Protein AF-A0A165ECL5-F1 (afdb_monomer)

Sequence (93 aa):
GKTTVFWAPLLAAQALGERGVTLYIVPTKLLSIQQSESARRVGLRAIALNEDTVRDAYYDKCDLYDELQSGEDVRITFLSPQMLAGERMMKLL

Foldseek 3Di:
DVVCVVCVVQVVCQVVQADDEAEAADADLVVLVVSQVVSVVVPAAEAEDDPVSQVVCVVVVHHVLCVRVDDSGYYYYYYHPVSCPDPSNVVSD

Organism: NCBI:txid1314785

Mean predicted aligned error: 3.61 Å

Solvent-accessible surface area (backbone atoms only — not comparable to full-atom values): 5254 Å² total; per-residue (Å²): 115,74,68,54,66,69,44,48,62,52,54,51,38,42,74,72,64,36,66,44,75,42,84,45,79,30,99,38,69,69,52,13,47,55,52,20,54,56,39,40,77,74,73,44,52,48,39,46,47,42,75,65,52,49,53,53,31,49,77,72,76,41,55,68,70,52,58,66,67,64,68,80,44,42,37,40,37,20,24,28,68,67,54,57,71,28,70,73,46,60,74,76,110

InterPro domains:
  IPR027417 P-loop containing nucleoside triphosphate hydrolase [G3DSA:3.40.50.300] (1-93)
  IPR027417 P-loop containing nucleoside triphosphate hydrolase [SSF52540] (1-85)

Structure (mmCIF, N/CA/C/O backbone):
data_AF-A0A165ECL5-F1
#
_entry.id   AF-A0A165ECL5-F1
#
loop_
_atom_site.group_PDB
_atom_site.id
_atom_site.type_symbol
_atom_site.label_atom_id
_atom_site.label_alt_id
_atom_site.label_comp_id
_atom_site.label_asym_id
_atom_site.label_entity_id
_atom_site.label_seq_id
_atom_site.pdbx_PDB_ins_code
_atom_site.Cartn_x
_atom_site.Cartn_y
_atom_site.Cartn_z
_atom_site.occupancy
_atom_site.B_iso_or_equiv
_atom_site.auth_seq_id
_atom_site.auth_comp_id
_atom_site.auth_asym_id
_atom_site.auth_atom_id
_atom_site.pdbx_PDB_model_num
ATOM 1 N N . GLY A 1 1 ? 6.495 -11.446 12.894 1.00 59.84 1 GLY A N 1
ATOM 2 C CA . GLY A 1 1 ? 7.135 -10.737 14.016 1.00 59.84 1 GLY A CA 1
ATOM 3 C C . GLY A 1 1 ? 7.191 -9.244 13.762 1.00 59.84 1 GLY A C 1
ATOM 4 O O . GLY A 1 1 ? 6.279 -8.545 14.165 1.00 59.84 1 GLY A O 1
ATOM 5 N N . LYS A 1 2 ? 8.221 -8.749 13.060 1.00 75.69 2 LYS A N 1
ATOM 6 C CA . LYS A 1 2 ? 8.450 -7.299 12.871 1.00 75.69 2 LYS A CA 1
ATOM 7 C C . LYS A 1 2 ? 7.371 -6.612 12.026 1.00 75.69 2 LYS A C 1
ATOM 9 O O . LYS A 1 2 ? 6.930 -5.528 12.370 1.00 75.69 2 LYS A O 1
ATOM 14 N N . THR A 1 3 ? 6.895 -7.271 10.970 1.00 73.56 3 THR A N 1
ATOM 15 C CA . THR A 1 3 ? 5.877 -6.720 10.059 1.00 73.56 3 THR A CA 1
ATOM 16 C C . THR A 1 3 ? 4.552 -6.412 10.759 1.00 73.56 3 THR A C 1
ATOM 18 O O . THR A 1 3 ? 3.923 -5.402 10.474 1.00 73.56 3 THR A O 1
ATOM 21 N N . THR A 1 4 ? 4.179 -7.218 11.756 1.00 71.56 4 THR A N 1
ATOM 22 C CA . THR A 1 4 ? 2.989 -6.991 12.588 1.00 71.56 4 THR A CA 1
ATOM 23 C C . THR A 1 4 ? 3.046 -5.650 13.320 1.00 71.56 4 THR A C 1
ATOM 25 O O . THR A 1 4 ? 2.020 -4.996 13.455 1.00 71.56 4 THR A O 1
ATOM 28 N N . VAL A 1 5 ? 4.237 -5.206 13.739 1.00 79.56 5 VAL A N 1
ATOM 29 C CA . VAL A 1 5 ? 4.423 -3.908 14.409 1.00 79.56 5 VAL A CA 1
ATOM 30 C C . VAL A 1 5 ? 4.127 -2.750 13.455 1.00 79.56 5 VAL A C 1
ATOM 32 O O . VAL A 1 5 ? 3.538 -1.761 13.872 1.00 79.56 5 VAL A O 1
ATOM 35 N N . PHE A 1 6 ? 4.469 -2.887 12.171 1.00 83.56 6 PHE A N 1
ATOM 36 C CA . PHE A 1 6 ? 4.163 -1.874 11.157 1.00 83.56 6 PHE A CA 1
ATOM 37 C C . PHE A 1 6 ? 2.684 -1.868 10.750 1.00 83.56 6 PHE A C 1
ATOM 39 O O . PHE A 1 6 ? 2.158 -0.824 10.382 1.00 83.56 6 PHE A O 1
ATOM 46 N N . TRP A 1 7 ? 2.003 -3.014 10.818 1.00 87.75 7 TRP A N 1
ATOM 47 C CA . TRP A 1 7 ? 0.592 -3.129 10.432 1.00 87.75 7 TRP A CA 1
ATOM 48 C C . TRP A 1 7 ? -0.384 -2.768 11.549 1.00 87.75 7 TRP A C 1
ATOM 50 O O . TRP A 1 7 ? -1.464 -2.266 11.259 1.00 87.75 7 TRP A O 1
ATOM 60 N N . ALA A 1 8 ? -0.017 -2.992 12.813 1.00 88.25 8 ALA A N 1
ATOM 61 C CA . ALA A 1 8 ? -0.855 -2.685 13.969 1.00 88.25 8 ALA A CA 1
ATOM 62 C C . ALA A 1 8 ? -1.424 -1.249 13.978 1.00 88.25 8 ALA A C 1
ATOM 64 O O . ALA A 1 8 ? -2.640 -1.120 14.128 1.00 88.25 8 ALA A O 1
ATOM 65 N N . PRO A 1 9 ? -0.628 -0.176 13.773 1.00 90.06 9 PRO A N 1
ATOM 66 C CA . PRO A 1 9 ? -1.178 1.180 13.741 1.00 90.06 9 PRO A CA 1
ATOM 67 C C . PRO A 1 9 ? -2.135 1.403 12.563 1.00 90.06 9 PRO A C 1
ATOM 69 O O . PRO A 1 9 ? -3.126 2.104 12.715 1.00 90.06 9 PRO A O 1
ATOM 72 N N . LEU A 1 10 ? -1.896 0.762 11.414 1.00 92.19 10 LEU A N 1
ATOM 73 C CA . LEU A 1 10 ? -2.766 0.880 10.239 1.00 92.19 10 LEU A CA 1
ATOM 74 C C . LEU A 1 10 ? -4.111 0.193 10.459 1.00 92.19 10 LEU A C 1
ATOM 76 O O . LEU A 1 10 ? -5.151 0.738 10.110 1.00 92.19 10 LEU A O 1
ATOM 80 N N . LEU A 1 11 ? -4.091 -0.988 11.078 1.00 91.25 11 LEU A N 1
ATOM 81 C CA . LEU A 1 11 ? -5.302 -1.713 11.455 1.00 91.25 11 LEU A CA 1
ATOM 82 C C . LEU A 1 11 ? -6.111 -0.938 12.501 1.00 91.25 11 LEU A C 1
ATOM 84 O O . LEU A 1 11 ? -7.335 -0.898 12.410 1.00 91.25 11 LEU A O 1
ATOM 88 N N . ALA A 1 12 ? -5.438 -0.301 13.463 1.00 92.75 12 ALA A N 1
ATOM 89 C CA . ALA A 1 12 ? -6.090 0.555 14.448 1.00 92.75 12 ALA A CA 1
ATOM 90 C C . ALA A 1 12 ? -6.746 1.778 13.786 1.00 92.75 12 ALA A C 1
ATOM 92 O O . ALA A 1 12 ? -7.931 2.012 14.000 1.00 92.75 12 ALA A O 1
ATOM 93 N N . ALA A 1 13 ? -6.015 2.498 12.930 1.00 92.44 13 ALA A N 1
ATOM 94 C CA . ALA A 1 13 ? -6.541 3.638 12.179 1.00 92.44 13 ALA A CA 1
ATOM 95 C C . ALA A 1 13 ? -7.736 3.237 11.292 1.00 92.44 13 ALA A C 1
ATOM 97 O O . ALA A 1 13 ? -8.767 3.907 11.288 1.00 92.44 13 ALA A O 1
ATOM 98 N N . GLN A 1 14 ? -7.655 2.085 10.615 1.00 92.50 14 GLN A N 1
ATOM 99 C CA . GLN A 1 14 ? -8.760 1.548 9.816 1.00 92.50 14 GLN A CA 1
ATOM 100 C C . GLN A 1 14 ? -9.993 1.234 10.680 1.00 92.50 14 GLN A C 1
ATOM 102 O O . GLN A 1 14 ? -11.113 1.550 10.288 1.00 92.50 14 GLN A O 1
ATOM 107 N N . ALA A 1 15 ? -9.807 0.645 11.867 1.00 91.75 15 ALA A N 1
ATOM 108 C CA . ALA A 1 15 ? -10.903 0.348 12.794 1.00 91.75 15 ALA A CA 1
ATOM 109 C C . ALA A 1 15 ? -11.563 1.612 13.374 1.00 91.75 15 ALA A C 1
ATOM 111 O O . ALA A 1 15 ? -12.744 1.586 13.714 1.00 91.75 15 ALA A O 1
ATOM 112 N N . LEU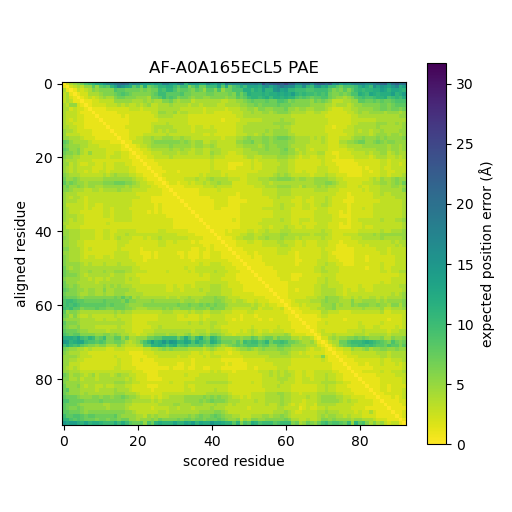 A 1 16 ? -10.814 2.713 13.464 1.00 94.31 16 LEU A N 1
ATOM 113 C CA . LEU A 1 16 ? -11.310 4.026 13.881 1.00 94.31 16 LEU A CA 1
ATOM 114 C C . LEU A 1 16 ? -11.980 4.810 12.739 1.00 94.31 16 LEU A C 1
ATOM 116 O O . LEU A 1 16 ? -12.514 5.891 12.980 1.00 94.31 16 LEU A O 1
ATOM 120 N N . GLY A 1 17 ? -11.984 4.277 11.512 1.00 91.44 17 GLY A N 1
ATOM 121 C CA . GLY A 1 17 ? -12.535 4.960 10.340 1.00 91.44 17 GLY A CA 1
ATOM 122 C C . GLY A 1 17 ? -11.688 6.148 9.878 1.00 91.44 17 GLY A C 1
ATOM 123 O O . GLY A 1 17 ? -12.213 7.083 9.274 1.00 91.44 17 GLY A O 1
ATOM 124 N N . GLU A 1 18 ? -10.391 6.141 10.189 1.00 93.44 18 GLU A N 1
ATOM 125 C CA . GLU A 1 18 ? -9.469 7.177 9.736 1.00 93.44 18 GLU A CA 1
ATOM 126 C C . GLU A 1 18 ? -9.173 7.062 8.236 1.00 93.44 18 GLU A C 1
ATOM 128 O O . GLU A 1 18 ? -9.407 6.040 7.586 1.00 93.44 18 GLU A O 1
ATOM 133 N N . ARG A 1 19 ? -8.612 8.142 7.688 1.00 90.88 19 ARG A N 1
ATOM 134 C CA . ARG A 1 19 ? -8.182 8.243 6.293 1.00 90.88 19 ARG A CA 1
ATOM 135 C C . ARG A 1 19 ? -6.684 8.460 6.269 1.00 90.88 19 ARG A C 1
ATOM 137 O O . ARG A 1 19 ? -6.182 9.342 6.962 1.00 90.88 19 ARG A O 1
ATOM 144 N N . GLY A 1 20 ? -5.969 7.694 5.458 1.00 89.56 20 GLY A N 1
ATOM 145 C CA . GLY A 1 20 ? -4.526 7.861 5.374 1.00 89.56 20 GLY A CA 1
ATOM 146 C C . GLY A 1 20 ? -3.879 6.964 4.340 1.00 89.56 20 GLY A C 1
ATOM 147 O O . GLY A 1 20 ? -4.370 5.883 4.030 1.00 89.56 20 GLY A O 1
ATOM 148 N N . VAL A 1 21 ? -2.741 7.412 3.825 1.00 91.38 21 VAL A N 1
ATOM 149 C CA . VAL A 1 21 ? -1.922 6.642 2.890 1.00 91.38 21 VAL A CA 1
ATOM 150 C C . VAL A 1 21 ? -0.573 6.386 3.542 1.00 91.38 21 VAL A C 1
ATOM 152 O O . VAL A 1 21 ? 0.108 7.308 3.977 1.00 91.38 21 VAL A O 1
ATOM 155 N N . THR A 1 22 ? -0.180 5.119 3.606 1.00 92.62 22 THR A N 1
ATOM 156 C CA . THR A 1 22 ? 1.141 4.693 4.067 1.00 92.62 22 THR A CA 1
ATOM 157 C C . THR A 1 22 ? 1.969 4.224 2.888 1.00 92.62 22 THR A C 1
ATOM 159 O O . THR A 1 22 ? 1.551 3.342 2.141 1.00 92.62 22 THR A O 1
ATOM 162 N N . LEU A 1 23 ? 3.172 4.773 2.747 1.00 93.31 23 LEU A N 1
ATOM 163 C CA . LEU A 1 23 ? 4.153 4.323 1.767 1.00 93.31 23 LEU A CA 1
ATOM 164 C C . LEU A 1 23 ? 5.162 3.395 2.443 1.00 93.31 23 LEU A C 1
ATOM 166 O O . LEU A 1 23 ? 5.881 3.800 3.355 1.00 93.31 23 LEU A O 1
ATOM 170 N N . TYR A 1 24 ? 5.221 2.147 1.990 1.00 93.69 24 TYR A N 1
ATOM 171 C CA . TYR A 1 24 ? 6.152 1.143 2.486 1.00 93.69 24 TYR A CA 1
ATOM 172 C C . TYR A 1 24 ? 7.185 0.824 1.404 1.00 93.69 24 TYR A C 1
ATOM 174 O O . TYR A 1 24 ? 6.902 0.152 0.409 1.00 93.69 24 TYR A O 1
ATOM 182 N N . ILE A 1 25 ? 8.409 1.301 1.613 1.00 94.12 25 ILE A N 1
ATOM 183 C CA . ILE A 1 25 ? 9.489 1.163 0.637 1.00 94.12 25 ILE A CA 1
ATOM 184 C C . ILE A 1 25 ? 10.158 -0.205 0.801 1.00 94.12 25 ILE A C 1
ATOM 186 O O . ILE A 1 25 ? 10.632 -0.554 1.883 1.00 94.12 25 ILE A O 1
ATOM 190 N N . VAL A 1 26 ? 10.217 -0.981 -0.279 1.00 93.50 26 VAL A N 1
ATOM 191 C CA . VAL A 1 26 ? 10.824 -2.319 -0.316 1.00 93.50 26 VAL A CA 1
ATOM 192 C C . VAL A 1 26 ? 11.917 -2.401 -1.384 1.00 93.50 26 VAL A C 1
ATOM 194 O O . VAL A 1 26 ? 11.815 -1.751 -2.420 1.00 93.50 26 VAL A O 1
ATOM 197 N N . PRO A 1 27 ? 12.976 -3.205 -1.192 1.00 91.44 27 PRO A N 1
ATOM 198 C CA . PRO A 1 27 ? 14.135 -3.164 -2.083 1.00 91.44 27 PRO A CA 1
ATOM 199 C C . PRO A 1 27 ? 13.897 -3.820 -3.450 1.00 91.44 27 PRO A C 1
ATOM 201 O O . PRO A 1 27 ? 14.678 -3.591 -4.368 1.00 91.44 27 PRO A O 1
ATOM 204 N N . THR A 1 28 ? 12.848 -4.635 -3.615 1.00 91.31 28 THR A N 1
ATOM 205 C CA . THR A 1 28 ? 12.594 -5.363 -4.868 1.00 91.31 28 THR A CA 1
ATOM 206 C C . THR A 1 28 ? 11.120 -5.359 -5.258 1.00 91.31 28 THR A C 1
ATOM 208 O O . THR A 1 28 ? 10.234 -5.300 -4.402 1.00 91.31 28 THR A O 1
ATOM 211 N N . LYS A 1 29 ? 10.859 -5.494 -6.566 1.00 90.81 29 LYS A N 1
ATOM 212 C CA . LYS A 1 29 ? 9.504 -5.659 -7.120 1.00 90.81 29 LYS A CA 1
ATOM 213 C C . LYS A 1 29 ? 8.788 -6.880 -6.527 1.00 90.81 29 LYS A C 1
ATOM 215 O O . LYS A 1 29 ? 7.630 -6.791 -6.143 1.00 90.81 29 LYS A O 1
ATOM 220 N N . LEU A 1 30 ? 9.493 -8.006 -6.390 1.00 92.88 30 LEU A N 1
ATOM 221 C CA . LEU A 1 30 ? 8.922 -9.233 -5.825 1.00 92.88 30 LEU A CA 1
ATOM 222 C C . LEU A 1 30 ? 8.453 -9.030 -4.378 1.00 92.88 30 LEU A C 1
ATOM 224 O O . LEU A 1 30 ? 7.376 -9.491 -4.004 1.00 92.88 30 LEU A O 1
ATOM 228 N N . LEU A 1 31 ? 9.234 -8.306 -3.571 1.00 92.06 31 LEU A N 1
ATOM 229 C CA . LEU A 1 31 ? 8.848 -8.009 -2.195 1.00 92.06 31 LEU A CA 1
ATOM 230 C C . LEU A 1 31 ? 7.638 -7.078 -2.124 1.00 92.06 31 LEU A C 1
ATOM 232 O O . LEU A 1 31 ? 6.864 -7.206 -1.179 1.00 92.06 31 LEU A O 1
ATOM 236 N N . SER A 1 32 ? 7.430 -6.182 -3.098 1.00 94.62 32 SER A N 1
ATOM 237 C CA . SER A 1 32 ? 6.243 -5.318 -3.083 1.00 94.62 32 SER A CA 1
ATOM 238 C C . SER A 1 32 ? 4.964 -6.131 -3.254 1.00 94.62 32 SER A C 1
ATOM 240 O O . SER A 1 32 ? 4.010 -5.939 -2.502 1.00 94.62 32 SER A O 1
ATOM 242 N N . ILE A 1 33 ? 4.987 -7.120 -4.149 1.00 95.12 33 ILE A N 1
ATOM 243 C CA . ILE A 1 33 ? 3.877 -8.053 -4.362 1.00 95.12 33 ILE A CA 1
ATOM 244 C C . ILE A 1 33 ? 3.651 -8.899 -3.104 1.00 95.12 33 ILE A C 1
ATOM 246 O O . ILE A 1 33 ? 2.566 -8.854 -2.527 1.00 95.12 33 ILE A O 1
ATOM 250 N N . GLN A 1 34 ? 4.686 -9.588 -2.611 1.00 94.00 34 GLN A N 1
ATOM 251 C CA . GLN A 1 34 ? 4.573 -10.487 -1.453 1.00 94.00 34 GLN A CA 1
ATOM 252 C C . GLN A 1 34 ? 4.075 -9.780 -0.184 1.00 94.00 34 GLN A C 1
ATOM 254 O O . GLN A 1 34 ? 3.251 -10.326 0.557 1.00 94.00 34 GLN A O 1
ATOM 259 N N . GLN A 1 35 ? 4.564 -8.565 0.085 1.00 93.94 35 GLN A N 1
ATOM 260 C CA . GLN A 1 35 ? 4.119 -7.792 1.245 1.00 93.94 35 GLN A CA 1
ATOM 261 C C . GLN A 1 35 ? 2.689 -7.274 1.062 1.00 93.94 35 GLN A C 1
ATOM 263 O O . GLN A 1 35 ? 1.914 -7.333 2.016 1.00 93.94 35 GLN A O 1
ATOM 268 N N . SER A 1 36 ? 2.304 -6.857 -0.151 1.00 94.50 36 SER A N 1
ATOM 269 C CA . SER A 1 36 ? 0.922 -6.448 -0.437 1.00 94.50 36 SER A CA 1
ATOM 270 C C . SER A 1 36 ? -0.075 -7.592 -0.241 1.00 94.50 36 SER A C 1
ATOM 272 O O . SER A 1 36 ? -1.098 -7.409 0.414 1.00 94.50 36 SER A O 1
ATOM 274 N N . GLU A 1 37 ? 0.244 -8.799 -0.715 1.00 94.88 37 GLU A N 1
ATOM 275 C CA . GLU A 1 37 ? -0.594 -9.983 -0.520 1.00 94.88 37 GLU A CA 1
ATOM 276 C C . GLU A 1 37 ? -0.719 -10.334 0.959 1.00 94.88 37 GLU A C 1
ATOM 278 O O . GLU A 1 37 ? -1.808 -10.630 1.450 1.00 94.88 37 GLU A O 1
ATOM 283 N N . SER A 1 38 ? 0.395 -10.267 1.688 1.00 93.06 38 SER A N 1
ATOM 284 C CA . SER A 1 38 ? 0.410 -10.560 3.119 1.00 93.06 38 SER A CA 1
ATOM 285 C C . SER A 1 38 ? -0.402 -9.534 3.919 1.00 93.06 38 SER A C 1
ATOM 287 O O . SER A 1 38 ? -1.130 -9.922 4.830 1.00 93.06 38 SER A O 1
ATOM 289 N N . ALA A 1 39 ? -0.345 -8.251 3.550 1.00 92.81 39 ALA A N 1
ATOM 290 C CA . ALA A 1 39 ? -1.156 -7.193 4.150 1.00 92.81 39 ALA A CA 1
ATOM 291 C C . ALA A 1 39 ? -2.657 -7.357 3.830 1.00 92.81 39 ALA A C 1
ATOM 293 O O . ALA A 1 39 ? -3.494 -7.238 4.724 1.00 92.81 39 ALA A O 1
ATOM 294 N N . ARG A 1 40 ? -3.013 -7.721 2.589 1.00 94.50 40 ARG A N 1
ATOM 295 C CA . ARG A 1 40 ? -4.409 -8.021 2.208 1.00 94.50 40 ARG A CA 1
ATOM 296 C C . ARG A 1 40 ? -4.993 -9.174 3.020 1.00 94.50 40 ARG A C 1
ATOM 298 O O . ARG A 1 40 ? -6.140 -9.096 3.446 1.00 94.50 40 ARG A O 1
ATOM 305 N N . ARG A 1 41 ? -4.205 -10.223 3.292 1.00 92.94 41 ARG A N 1
ATOM 306 C CA . ARG A 1 41 ? -4.643 -11.376 4.106 1.00 92.94 41 ARG A CA 1
ATOM 307 C C . ARG A 1 41 ? -5.018 -11.007 5.541 1.00 92.94 41 ARG A C 1
ATOM 309 O O . ARG A 1 41 ? -5.773 -11.746 6.160 1.00 92.94 41 ARG A O 1
ATOM 316 N N . VAL A 1 42 ? -4.508 -9.892 6.065 1.00 90.12 42 VAL A N 1
ATOM 317 C CA . VAL A 1 42 ? -4.863 -9.384 7.400 1.00 90.12 42 VAL A CA 1
ATOM 318 C C . VAL A 1 42 ? -5.894 -8.25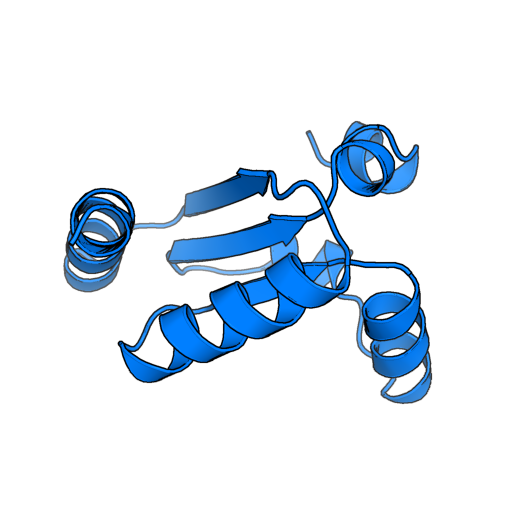1 7.353 1.00 90.12 42 VAL A C 1
ATOM 320 O O . VAL A 1 42 ? -6.135 -7.608 8.368 1.00 90.12 42 VAL A O 1
ATOM 323 N N . GLY A 1 43 ? -6.515 -8.013 6.193 1.00 90.69 43 GLY A N 1
ATOM 324 C CA . GLY A 1 43 ? -7.617 -7.062 6.035 1.00 90.69 43 GLY A CA 1
ATOM 325 C C . GLY A 1 43 ? -7.203 -5.613 5.776 1.00 90.69 43 GLY A C 1
ATOM 326 O O . GLY A 1 43 ? -8.057 -4.734 5.847 1.00 90.69 43 GLY A O 1
ATOM 327 N N . LEU A 1 44 ? -5.928 -5.344 5.472 1.00 92.25 44 LEU A N 1
ATOM 328 C CA . LEU A 1 44 ? -5.490 -4.014 5.040 1.00 92.25 44 LEU A CA 1
ATOM 329 C C . LEU A 1 44 ? -5.757 -3.812 3.546 1.00 92.25 44 LEU A C 1
ATOM 331 O O . LEU A 1 44 ? -5.499 -4.705 2.730 1.00 92.25 44 LEU A O 1
ATOM 335 N N . ARG A 1 45 ? -6.175 -2.601 3.164 1.00 93.25 45 ARG A N 1
ATOM 336 C CA . ARG A 1 45 ? -6.215 -2.191 1.757 1.00 93.25 45 ARG A CA 1
ATOM 337 C C . ARG A 1 45 ? -4.790 -1.949 1.251 1.00 93.25 45 ARG A C 1
ATOM 339 O O . ARG A 1 45 ? -4.219 -0.877 1.446 1.00 93.25 45 ARG A O 1
ATOM 346 N N . ALA A 1 46 ? -4.200 -2.969 0.626 1.00 94.88 46 ALA A N 1
ATOM 347 C CA . ALA A 1 46 ? -2.825 -2.907 0.136 1.00 94.88 46 ALA A CA 1
ATOM 348 C C . ALA A 1 46 ? -2.722 -2.796 -1.389 1.00 94.88 46 ALA A C 1
ATOM 350 O O . ALA A 1 46 ? -3.362 -3.562 -2.116 1.00 94.88 46 ALA A O 1
ATOM 351 N N . ILE A 1 47 ? -1.831 -1.928 -1.861 1.00 95.31 47 ILE A N 1
ATOM 352 C CA . ILE A 1 47 ? -1.484 -1.733 -3.270 1.00 95.31 47 ILE A CA 1
ATOM 353 C C . ILE A 1 47 ? -0.018 -2.141 -3.452 1.00 95.31 47 ILE A C 1
ATOM 355 O O . ILE A 1 47 ? 0.856 -1.684 -2.718 1.00 95.31 47 ILE A O 1
ATOM 359 N N . ALA A 1 48 ? 0.270 -3.020 -4.410 1.00 96.44 48 ALA A N 1
ATOM 360 C CA . ALA A 1 48 ? 1.634 -3.206 -4.897 1.00 96.44 48 ALA A CA 1
ATOM 361 C C . ALA A 1 48 ? 1.833 -2.250 -6.067 1.00 96.44 48 ALA A C 1
ATOM 363 O O . ALA A 1 48 ? 1.131 -2.365 -7.064 1.00 96.44 48 ALA A O 1
ATOM 364 N N . LEU A 1 49 ? 2.771 -1.316 -5.933 1.00 95.94 49 LEU A N 1
ATOM 365 C CA . LEU A 1 49 ? 3.079 -0.339 -6.966 1.00 95.94 49 LEU A CA 1
ATOM 366 C C . LEU A 1 49 ? 4.481 -0.605 -7.516 1.00 95.94 49 LEU A C 1
ATOM 368 O O . LEU A 1 49 ? 5.503 -0.251 -6.924 1.00 95.94 49 LEU A O 1
ATOM 372 N N . ASN A 1 50 ? 4.517 -1.264 -8.664 1.00 95.12 50 ASN A N 1
ATOM 373 C CA . ASN A 1 50 ? 5.695 -1.485 -9.490 1.00 95.12 50 ASN A CA 1
ATOM 374 C C . ASN A 1 50 ? 5.314 -1.415 -10.981 1.00 95.12 50 ASN A C 1
ATOM 376 O O . ASN A 1 50 ? 4.135 -1.432 -11.326 1.00 95.12 50 ASN A O 1
ATOM 380 N N . GLU A 1 51 ? 6.306 -1.338 -11.868 1.00 92.81 51 GLU A N 1
ATOM 381 C CA . GLU A 1 51 ? 6.082 -1.204 -13.319 1.00 92.81 51 GLU A CA 1
ATOM 382 C C . GLU A 1 51 ? 5.150 -2.272 -13.907 1.00 92.81 51 GLU A C 1
ATOM 384 O O . GLU A 1 51 ? 4.346 -1.955 -14.780 1.00 92.81 51 GLU A O 1
ATOM 389 N N . ASP A 1 52 ? 5.246 -3.512 -13.425 1.00 93.50 52 ASP A N 1
ATOM 390 C CA . ASP A 1 52 ? 4.464 -4.634 -13.943 1.00 93.50 52 ASP A CA 1
ATOM 391 C C . ASP A 1 52 ? 3.002 -4.499 -13.490 1.00 93.50 52 ASP A C 1
ATOM 393 O O . ASP A 1 52 ? 2.102 -4.464 -14.317 1.00 93.50 52 ASP A O 1
ATOM 397 N N . THR A 1 53 ? 2.767 -4.244 -12.200 1.00 93.69 53 THR A N 1
ATOM 398 C CA . THR A 1 53 ? 1.418 -4.001 -11.652 1.00 93.69 53 THR A CA 1
ATOM 399 C C . THR A 1 53 ? 0.740 -2.762 -12.237 1.00 93.69 53 THR A C 1
ATOM 401 O O . THR A 1 53 ? -0.468 -2.768 -12.447 1.00 93.69 53 THR A O 1
ATOM 404 N N . VAL A 1 54 ? 1.501 -1.700 -12.530 1.00 94.12 54 VAL A N 1
ATOM 405 C CA . VAL A 1 54 ? 0.976 -0.492 -13.185 1.00 94.12 54 VAL A CA 1
ATOM 406 C C . VAL A 1 54 ? 0.573 -0.807 -14.622 1.00 94.12 54 VAL A C 1
ATOM 408 O O . VAL A 1 54 ? -0.473 -0.354 -15.082 1.00 94.12 54 VAL A O 1
ATOM 411 N N . ARG A 1 55 ? 1.387 -1.595 -15.332 1.00 93.75 55 ARG A N 1
ATOM 412 C CA . ARG A 1 55 ? 1.079 -2.041 -16.691 1.00 93.75 55 ARG A CA 1
ATOM 413 C C . ARG A 1 55 ? -0.156 -2.939 -16.720 1.00 93.75 55 ARG A C 1
ATOM 415 O O . ARG A 1 55 ? -0.994 -2.756 -17.595 1.00 93.75 55 ARG A O 1
ATOM 422 N N . ASP A 1 56 ? -0.279 -3.862 -15.775 1.00 94.00 56 ASP A N 1
ATOM 423 C CA . ASP A 1 56 ? -1.431 -4.760 -15.675 1.00 94.00 56 ASP A CA 1
ATOM 424 C C . ASP A 1 56 ? -2.712 -3.970 -15.373 1.00 94.00 56 ASP A C 1
ATOM 426 O O . ASP A 1 56 ? -3.694 -4.081 -16.104 1.00 94.00 56 ASP A O 1
ATOM 430 N N . ALA A 1 57 ? -2.671 -3.074 -14.381 1.00 93.06 57 ALA A N 1
ATOM 431 C CA . ALA A 1 57 ? -3.804 -2.214 -14.041 1.00 93.06 57 ALA A CA 1
ATOM 432 C C . ALA A 1 57 ? -4.253 -1.336 -15.220 1.00 93.06 57 ALA A C 1
ATOM 434 O O . ALA A 1 57 ? -5.452 -1.162 -15.438 1.00 93.06 57 ALA A O 1
ATOM 435 N N . TYR A 1 58 ? -3.309 -0.841 -16.028 1.00 92.81 58 TYR A N 1
ATOM 436 C CA . TYR A 1 58 ? -3.622 -0.082 -17.238 1.00 92.81 58 TYR A CA 1
ATOM 437 C C . TYR A 1 58 ? -4.469 -0.892 -18.234 1.00 92.81 58 TYR A C 1
ATOM 439 O O . TYR A 1 58 ? -5.430 -0.357 -18.794 1.00 92.81 58 TYR A O 1
ATOM 447 N N . TYR A 1 59 ? -4.166 -2.181 -18.431 1.00 93.81 59 TYR A N 1
ATOM 448 C CA . TYR A 1 59 ? -4.985 -3.055 -19.280 1.00 93.81 59 TYR A CA 1
ATOM 449 C C . TYR A 1 59 ? -6.388 -3.280 -18.706 1.00 93.81 59 TYR A C 1
ATOM 451 O O . TYR A 1 59 ? -7.356 -3.345 -19.467 1.00 93.81 59 TYR A O 1
ATOM 459 N N . ASP A 1 60 ? -6.510 -3.282 -17.381 1.00 92.81 60 ASP A N 1
ATOM 460 C CA . ASP A 1 60 ? -7.785 -3.361 -16.663 1.00 92.81 60 ASP A CA 1
ATOM 461 C C . ASP A 1 60 ? -8.520 -2.009 -16.564 1.00 92.81 60 ASP A C 1
ATOM 463 O O . ASP A 1 60 ? -9.558 -1.906 -15.907 1.00 92.81 60 ASP A O 1
ATOM 467 N N . LYS A 1 61 ? -8.019 -0.962 -17.242 1.00 92.88 61 LYS A N 1
ATOM 468 C CA . LYS A 1 61 ? -8.544 0.417 -17.196 1.00 92.88 61 LYS A CA 1
ATOM 469 C C . LYS A 1 61 ? -8.596 0.991 -15.773 1.00 92.88 61 LYS A C 1
ATOM 471 O O . LYS A 1 61 ? -9.455 1.817 -15.463 1.00 92.88 61 LYS A O 1
ATOM 476 N N . CYS A 1 62 ? -7.678 0.550 -14.923 1.00 91.75 62 CYS A N 1
ATOM 477 C CA . CYS A 1 62 ? -7.487 1.019 -13.562 1.00 91.7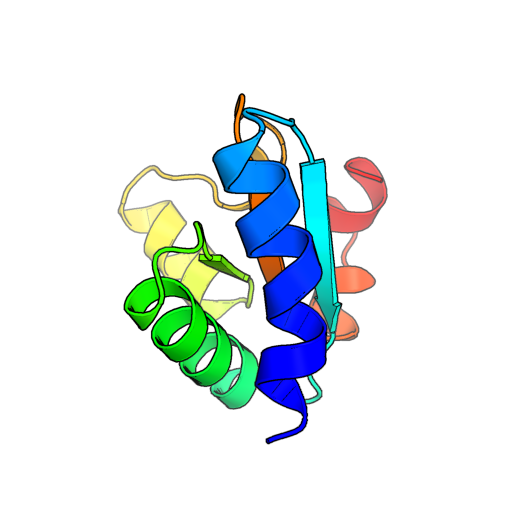5 62 CYS A CA 1
ATOM 478 C C . CYS A 1 62 ? -6.179 1.811 -13.469 1.00 91.75 62 CYS A C 1
ATOM 480 O O . CYS A 1 62 ? -5.185 1.476 -14.115 1.00 91.75 62 CYS A O 1
ATOM 482 N N . ASP A 1 63 ? -6.166 2.856 -12.644 1.00 93.19 63 ASP A N 1
ATOM 483 C CA . ASP A 1 63 ? -4.952 3.604 -12.355 1.00 93.19 63 ASP A CA 1
ATOM 484 C C . ASP A 1 63 ? -4.574 3.472 -10.881 1.00 93.19 63 ASP A C 1
ATOM 486 O O . ASP A 1 63 ? -5.262 3.983 -10.000 1.00 93.19 63 ASP A O 1
ATOM 490 N N . LEU A 1 64 ? -3.460 2.787 -10.612 1.00 92.94 64 LEU A N 1
ATOM 491 C CA . LEU A 1 64 ? -2.991 2.543 -9.246 1.00 92.94 64 LEU A CA 1
ATOM 492 C C . LEU A 1 64 ? -2.521 3.816 -8.534 1.00 92.94 64 LEU A C 1
ATOM 494 O O . LEU A 1 64 ? -2.489 3.849 -7.305 1.00 92.94 64 LEU A O 1
ATOM 498 N N . TYR A 1 65 ? -2.130 4.853 -9.278 1.00 93.06 65 TYR A N 1
ATOM 499 C CA . TYR A 1 65 ? -1.756 6.139 -8.693 1.00 93.06 65 TYR A CA 1
ATOM 500 C C . TYR A 1 65 ? -2.994 6.926 -8.273 1.00 93.06 65 TYR A C 1
ATOM 502 O O . TYR A 1 65 ? -2.995 7.534 -7.202 1.00 93.06 65 TYR A O 1
ATOM 510 N N . ASP A 1 66 ? -4.059 6.851 -9.071 1.00 91.50 66 ASP A N 1
ATOM 511 C CA . ASP A 1 66 ? -5.346 7.419 -8.686 1.00 91.50 66 ASP A CA 1
ATOM 512 C C . ASP A 1 66 ? -5.925 6.616 -7.519 1.00 91.50 66 ASP A C 1
ATOM 514 O O . ASP A 1 66 ? -6.283 7.214 -6.514 1.00 91.50 66 ASP A O 1
ATOM 518 N N . GLU A 1 67 ? -5.891 5.276 -7.557 1.00 90.12 67 GLU A N 1
ATOM 519 C CA . GLU A 1 67 ? -6.310 4.417 -6.436 1.00 90.12 67 GLU A CA 1
ATOM 520 C C . GLU A 1 67 ? -5.533 4.720 -5.148 1.00 90.12 67 GLU A C 1
ATOM 522 O O . GLU A 1 67 ? -6.076 4.584 -4.054 1.00 90.12 67 GLU A O 1
ATOM 527 N N . LEU A 1 68 ? -4.276 5.157 -5.244 1.00 90.12 68 LEU A N 1
ATOM 528 C CA . LEU A 1 68 ? -3.482 5.594 -4.098 1.00 90.12 68 LEU A CA 1
ATOM 529 C C . LEU A 1 68 ? -3.958 6.933 -3.522 1.00 90.12 68 LEU A C 1
ATOM 531 O O . LEU A 1 68 ? -3.911 7.111 -2.307 1.00 90.12 68 LEU A O 1
ATOM 535 N N . GLN A 1 69 ? -4.456 7.865 -4.335 1.00 87.38 69 GLN A N 1
ATOM 536 C CA . GLN A 1 69 ? -4.955 9.163 -3.858 1.00 87.38 69 GLN A CA 1
ATOM 537 C C . GLN A 1 69 ? -6.440 9.134 -3.489 1.00 87.38 69 GLN A C 1
ATOM 539 O O . GLN A 1 69 ? -6.833 9.604 -2.421 1.00 87.38 69 GLN A O 1
ATOM 544 N N . SER A 1 70 ? -7.270 8.538 -4.338 1.00 81.06 70 SER A N 1
ATOM 545 C CA . SER A 1 70 ? -8.717 8.499 -4.201 1.00 81.06 70 SER A CA 1
ATOM 546 C C . SER A 1 70 ? -9.139 7.379 -3.256 1.00 81.06 70 SER A C 1
ATOM 548 O O . SER A 1 70 ? -9.188 6.208 -3.628 1.00 81.06 70 SER A O 1
ATOM 550 N N . GLY A 1 71 ? -9.455 7.734 -2.016 1.00 77.88 71 GLY A N 1
ATOM 551 C CA . GLY A 1 71 ? -10.074 6.804 -1.080 1.00 77.88 71 GLY A CA 1
ATOM 552 C C . GLY A 1 71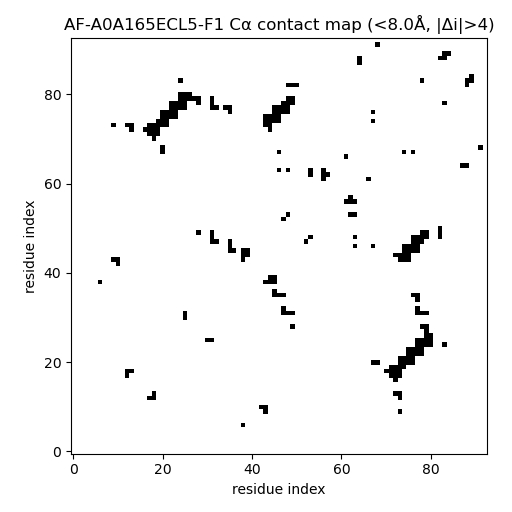 ? -10.318 7.433 0.281 1.00 77.88 71 GLY A C 1
ATOM 553 O O . GLY A 1 71 ? -9.618 8.351 0.710 1.00 77.88 71 GLY A O 1
ATOM 554 N N . GLU A 1 72 ? -11.347 6.931 0.945 1.00 84.69 72 GLU A N 1
ATOM 555 C CA . GLU A 1 72 ? -11.797 7.398 2.256 1.00 84.69 72 GLU A CA 1
ATOM 556 C C . GLU A 1 72 ? -11.378 6.446 3.384 1.00 84.69 72 GLU A C 1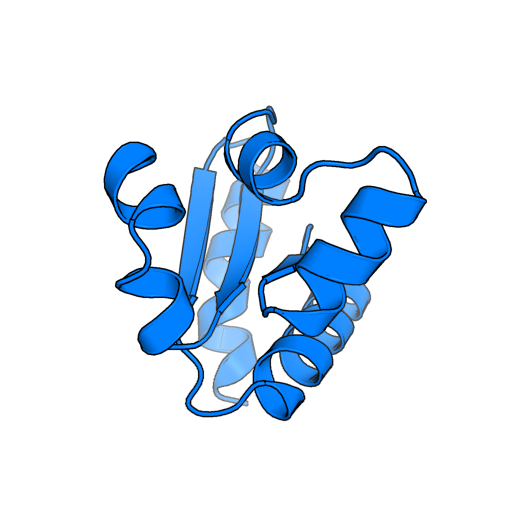
ATOM 558 O O . GLU A 1 72 ? -11.969 6.455 4.459 1.00 84.69 72 GLU A O 1
ATOM 563 N N . ASP A 1 73 ? -10.375 5.613 3.125 1.00 90.50 73 ASP A N 1
ATOM 564 C CA . ASP A 1 73 ? -9.883 4.550 3.991 1.00 90.50 73 ASP A CA 1
ATOM 565 C C . ASP A 1 73 ? -8.368 4.662 4.236 1.00 90.50 73 ASP A C 1
ATOM 567 O O . ASP A 1 73 ? -7.663 5.505 3.662 1.00 90.50 73 ASP A O 1
ATOM 571 N N . VAL A 1 74 ? -7.863 3.794 5.114 1.00 93.00 74 VAL A N 1
ATOM 572 C CA . VAL A 1 74 ? -6.428 3.605 5.336 1.00 93.00 74 VAL A CA 1
ATOM 573 C C . VAL A 1 74 ? -5.874 2.657 4.278 1.00 93.00 74 VAL A C 1
ATOM 575 O O . VAL A 1 74 ? -6.216 1.476 4.236 1.00 93.00 74 VAL A O 1
ATOM 578 N N . ARG A 1 75 ? -4.963 3.164 3.450 1.00 93.31 75 ARG A N 1
ATOM 579 C CA . ARG A 1 75 ? -4.295 2.417 2.381 1.00 93.31 75 ARG A CA 1
ATOM 580 C C . ARG A 1 75 ? -2.809 2.275 2.657 1.00 93.31 75 ARG A C 1
ATOM 582 O O . ARG A 1 75 ? -2.156 3.203 3.130 1.00 93.31 75 ARG A O 1
ATOM 589 N N . ILE A 1 76 ? -2.251 1.120 2.312 1.00 94.69 76 ILE A N 1
ATOM 590 C CA . ILE A 1 76 ? -0.805 0.888 2.316 1.00 94.69 76 ILE A CA 1
ATOM 591 C C . ILE A 1 76 ? -0.322 0.559 0.910 1.00 94.69 76 ILE A C 1
ATOM 593 O O . ILE A 1 76 ? -0.799 -0.378 0.276 1.00 94.69 76 ILE A O 1
ATOM 597 N N . THR A 1 77 ? 0.665 1.306 0.433 1.00 95.56 77 THR A N 1
ATOM 598 C CA . THR A 1 77 ? 1.289 1.072 -0.866 1.00 95.56 77 THR A CA 1
ATOM 599 C C . THR A 1 77 ? 2.704 0.567 -0.673 1.00 95.56 77 THR A C 1
ATOM 601 O O . THR A 1 77 ? 3.527 1.227 -0.044 1.00 95.56 77 THR A O 1
ATOM 604 N N . PHE A 1 78 ? 2.995 -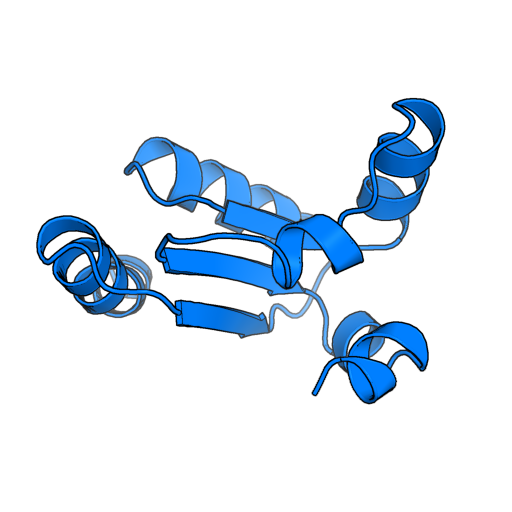0.600 -1.238 1.00 96.12 78 PHE A N 1
ATOM 605 C CA . PHE A 1 78 ? 4.328 -1.181 -1.276 1.00 96.12 78 PHE A CA 1
ATOM 606 C C . PHE A 1 78 ? 4.996 -0.835 -2.598 1.00 96.12 78 PHE A C 1
ATOM 608 O O . PHE A 1 78 ? 4.494 -1.202 -3.660 1.00 96.12 78 PHE A O 1
ATOM 615 N N . LEU A 1 79 ? 6.141 -0.163 -2.541 1.00 95.69 79 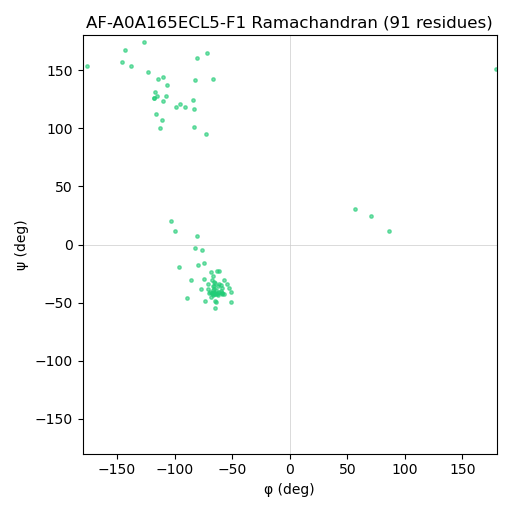LEU A N 1
ATOM 616 C CA . LEU A 1 79 ? 6.830 0.327 -3.731 1.00 95.69 79 LEU A CA 1
ATOM 617 C C . LEU A 1 79 ? 8.347 0.280 -3.577 1.00 95.69 79 LEU A C 1
ATOM 619 O O . LEU A 1 79 ? 8.871 0.276 -2.465 1.00 95.69 79 LEU A O 1
ATOM 623 N N . SER A 1 80 ? 9.068 0.240 -4.696 1.00 93.81 80 SER A N 1
ATOM 624 C CA . SER A 1 80 ? 10.529 0.346 -4.673 1.00 93.81 80 SER A CA 1
ATOM 625 C C . SER A 1 80 ? 10.989 1.804 -4.547 1.00 93.81 80 SER A C 1
ATOM 627 O O . SER A 1 80 ? 10.232 2.714 -4.895 1.00 93.81 80 SER A O 1
ATOM 629 N N . PRO A 1 81 ? 12.243 2.061 -4.124 1.00 92.56 81 PRO A N 1
ATOM 630 C CA . PRO A 1 81 ? 12.811 3.410 -4.152 1.00 92.56 81 PRO A CA 1
ATOM 631 C C . PRO A 1 81 ? 12.734 4.066 -5.538 1.00 92.56 81 PRO A C 1
ATOM 633 O O . PRO A 1 81 ? 12.519 5.267 -5.643 1.00 92.56 81 PRO A O 1
ATOM 636 N N . GLN A 1 82 ? 12.863 3.272 -6.606 1.00 91.81 82 GLN A N 1
ATOM 637 C CA . GLN A 1 82 ? 12.762 3.749 -7.989 1.00 91.81 82 GLN A CA 1
ATOM 638 C C . GLN A 1 82 ? 11.346 4.235 -8.316 1.00 91.81 82 GLN A C 1
ATOM 640 O O . GLN A 1 82 ? 11.189 5.298 -8.904 1.00 91.81 82 GLN A O 1
ATOM 645 N N . MET A 1 83 ? 10.317 3.494 -7.891 1.00 94.12 83 MET A N 1
ATOM 646 C CA . MET A 1 83 ? 8.921 3.910 -8.061 1.00 94.12 83 MET A CA 1
ATOM 647 C C . MET A 1 83 ? 8.605 5.169 -7.248 1.00 94.12 83 MET A C 1
ATOM 649 O O . MET A 1 83 ? 7.850 6.017 -7.716 1.00 94.12 83 MET A O 1
ATOM 653 N N . LEU A 1 84 ? 9.202 5.303 -6.055 1.00 93.81 84 LEU A N 1
ATOM 654 C CA . LEU A 1 84 ? 9.045 6.484 -5.203 1.00 93.81 84 LEU A CA 1
ATOM 655 C C . LEU A 1 84 ? 9.656 7.729 -5.854 1.00 93.81 84 LEU A C 1
ATOM 657 O O . LEU A 1 84 ? 9.044 8.789 -5.842 1.00 93.81 84 LEU A O 1
ATOM 661 N N . ALA A 1 85 ? 10.842 7.582 -6.444 1.00 93.19 85 ALA A N 1
ATOM 662 C CA . ALA A 1 85 ? 11.536 8.653 -7.154 1.00 93.19 85 ALA A CA 1
ATOM 663 C C . ALA A 1 85 ? 10.950 8.952 -8.549 1.00 93.19 85 ALA A C 1
ATOM 665 O O . ALA A 1 85 ? 11.413 9.869 -9.226 1.00 93.19 85 ALA A O 1
ATOM 666 N N . GLY A 1 86 ? 9.963 8.177 -9.009 1.00 92.31 86 GLY A N 1
ATOM 667 C CA . GLY A 1 86 ? 9.333 8.371 -10.310 1.00 92.31 86 GLY A CA 1
ATOM 668 C C . GLY A 1 86 ? 8.546 9.681 -10.378 1.00 92.31 86 GLY A C 1
ATOM 669 O O . GLY A 1 86 ? 7.862 10.054 -9.427 1.00 92.31 86 GLY A O 1
ATOM 670 N N . GLU A 1 87 ? 8.584 10.346 -11.538 1.00 91.50 87 GLU A N 1
ATOM 671 C CA . GLU A 1 87 ? 7.927 11.644 -11.771 1.00 91.50 87 GLU A CA 1
ATOM 672 C C . GLU A 1 87 ? 6.456 11.637 -11.344 1.00 91.50 87 GLU A C 1
ATOM 674 O O . GLU A 1 87 ? 5.964 12.583 -10.730 1.00 91.50 87 GLU A O 1
ATOM 679 N N . ARG A 1 88 ? 5.757 10.535 -11.635 1.00 89.62 88 ARG A N 1
ATOM 680 C CA . ARG A 1 88 ? 4.347 10.394 -11.297 1.00 89.62 88 ARG A CA 1
ATOM 681 C C . ARG A 1 88 ? 4.112 10.375 -9.790 1.00 89.62 88 ARG A C 1
ATOM 683 O O . ARG A 1 88 ? 3.195 11.042 -9.351 1.00 89.62 88 ARG A O 1
ATOM 690 N N . MET A 1 89 ? 4.942 9.688 -9.005 1.00 91.50 89 MET A N 1
ATOM 691 C CA . MET A 1 89 ? 4.820 9.684 -7.543 1.00 91.50 89 MET A CA 1
ATOM 692 C C . MET A 1 89 ? 5.181 11.045 -6.941 1.00 91.50 89 MET A C 1
ATOM 694 O O . MET A 1 89 ? 4.475 11.540 -6.072 1.00 91.50 89 MET A O 1
ATOM 698 N N . MET A 1 90 ? 6.228 11.689 -7.460 1.00 89.56 90 MET A N 1
ATOM 699 C CA . MET A 1 90 ? 6.661 13.019 -7.015 1.00 89.56 90 MET A CA 1
ATOM 700 C C . MET A 1 90 ? 5.621 14.121 -7.255 1.00 89.56 90 MET A C 1
ATOM 702 O O . MET A 1 90 ? 5.666 15.141 -6.584 1.00 89.56 90 MET A O 1
ATOM 706 N N . LYS A 1 91 ? 4.697 13.936 -8.205 1.00 89.38 91 LYS A N 1
ATOM 707 C CA . LYS A 1 91 ? 3.561 14.845 -8.430 1.00 89.38 91 LYS A CA 1
ATOM 708 C C . LYS A 1 91 ? 2.402 14.632 -7.449 1.00 89.38 91 LYS A C 1
ATOM 710 O O . LYS A 1 91 ? 1.527 15.487 -7.373 1.00 89.38 91 LYS A O 1
ATOM 715 N N . LEU A 1 92 ? 2.354 13.479 -6.777 1.00 84.44 92 LEU A N 1
ATOM 716 C CA . LEU A 1 92 ? 1.268 13.096 -5.866 1.00 84.44 92 LEU A CA 1
ATOM 717 C C . LEU A 1 92 ? 1.586 13.409 -4.399 1.00 84.44 92 LEU A C 1
ATOM 719 O O . LEU A 1 92 ? 0.657 13.416 -3.591 1.00 84.44 92 LEU A O 1
ATOM 723 N N . LEU A 1 93 ? 2.871 13.595 -4.080 1.00 77.56 93 LEU A N 1
ATOM 724 C CA . LEU A 1 93 ? 3.398 14.010 -2.777 1.00 77.56 93 LEU A CA 1
ATOM 725 C C . LEU A 1 93 ? 3.452 15.536 -2.674 1.00 77.56 93 LEU A C 1
ATOM 727 O O . LEU A 1 93 ? 3.151 16.040 -1.571 1.00 77.56 93 LEU A O 1
#

Radius of gyration: 12.79 Å; Cα contacts (8 Å, |Δi|>4): 127; chains: 1; bounding box: 27×26×34 Å

pLDDT: mean 90.85, std 5.8, range [59.84, 96.44]

Nearest PDB structures (foldseek):
  5lba-assembly1_B  TM=8.182E-01  e=6.806E-02  Homo sapiens
  9bz0-assembly1_b  TM=6.981E-01  e=3.372E-01  Homo sapiens
  4cdg-assembly2_B  TM=6.816E-01  e=5.750E-01  Homo sapiens
  4cdg-assembly1_A  TM=6.832E-01  e=8.578E-01  Homo sapiens
  7auc-assembly1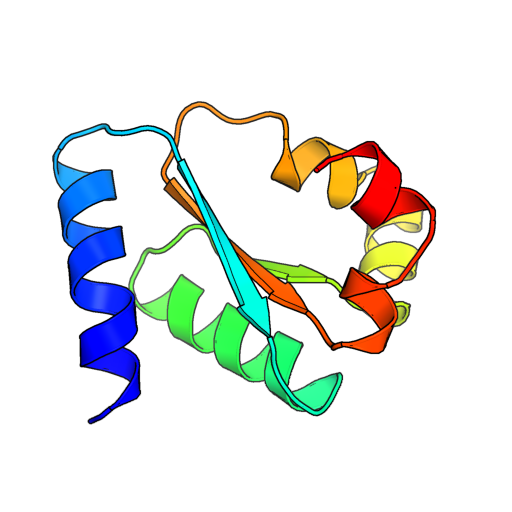_A  TM=4.358E-01  e=9.170E-01  Homo sapiens

Secondary structure (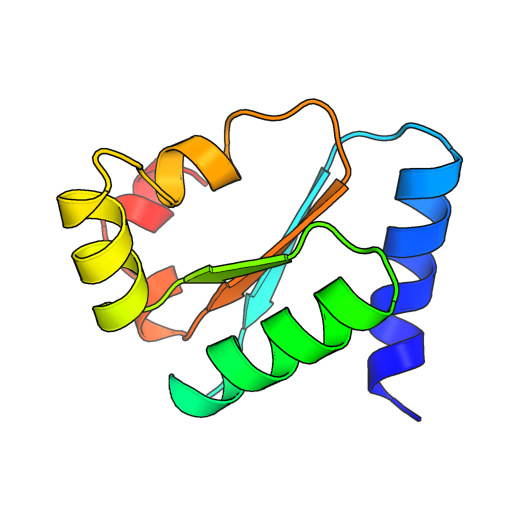DSSP, 8-state):
-HHHHHHHHHHHHHHTT--EEEEEE-SSHHHHHHHHHHHHHTT-EEEEESHHHHHHHHHTT--HHHHHHS-SSEEEEEE-HHHHTSHHHHTT-